Protein AF-A0A2H0KY76-F1 (afdb_monomer_lite)

Sequence (179 aa):
MEEQTQQPAPAAPAPAPAAPQETKPAASKASEQDTMMAAVSYIGPLFLLTMIARPKNKFCIFHARQSMVLFGISFAVMMVLAIIPLIGSMLTLALFALYVLAIFRAFNGESWKIPVVADFAEKIDVQKIFGAAKTSMQGIQGMKEAASGQMEKAISPEEPEEEESVAPPEPPAAPEEKK

pLDDT: mean 78.88, std 17.05, range [39.47, 97.81]

Foldseek 3Di:
DDDDDDDDDDDDDDDDDDDDDDDDDDPDQQPQVQLVLLLLLLPQNSLVVLCVVPVPDPLSLLSSLLSVLLNVVLVVLVVCCVVPVPVSVVVNVVSVVVSVVSSVCSSVSHSDQDPPSSVNSVPDDSVVVVVVVVVVVVVVVVVVVVVVVVVVVVPPDPDPDPPPPPDDPDDDDDDDDDD

Secondary structure (DSSP, 8-state):
------PPPPPPPPPPP--------S-PPPPHHHHHHHHHTTSGGGHHHHHHHSTT-HHHHHHHHHHHHHHHHHHHHHHHHTT-HHHHHHHHHHHHHHHHHHHHHHHTT-----TTHHHHHTT--HHHHHHHHHHHHHHHHHHHHHHHHHHHHHHS----------PPPPPPPPPP---

Structure (mmCIF, N/CA/C/O backbone):
data_AF-A0A2H0KY76-F1
#
_entry.id   AF-A0A2H0KY76-F1
#
loop_
_atom_site.group_PDB
_atom_site.id
_atom_site.type_symbol
_atom_site.label_atom_id
_atom_site.label_alt_id
_atom_site.label_comp_id
_atom_site.label_asym_id
_atom_site.label_entity_id
_atom_site.label_seq_id
_atom_site.pdbx_PDB_ins_code
_atom_site.Cartn_x
_atom_site.Cartn_y
_atom_site.Cartn_z
_atom_site.occupancy
_atom_site.B_iso_or_equiv
_atom_site.auth_seq_id
_atom_site.auth_comp_id
_atom_site.auth_asym_id
_atom_site.auth_atom_id
_atom_site.pdbx_PDB_model_num
ATOM 1 N N . MET A 1 1 ? -73.809 51.255 3.259 1.00 50.00 1 MET A N 1
ATOM 2 C CA . MET A 1 1 ? -72.335 51.282 3.198 1.00 50.00 1 MET A CA 1
ATOM 3 C C . MET A 1 1 ? -71.881 50.316 4.268 1.00 50.00 1 MET A C 1
ATOM 5 O O . MET A 1 1 ? -71.829 50.690 5.429 1.00 50.00 1 MET A O 1
ATOM 9 N N . GLU A 1 2 ? -71.780 49.044 3.901 1.00 49.56 2 GLU A N 1
ATOM 10 C CA . GLU A 1 2 ? -71.519 47.955 4.841 1.00 49.56 2 GLU A CA 1
ATOM 11 C C . GLU A 1 2 ? -70.008 47.756 4.951 1.00 49.56 2 GLU A C 1
ATOM 13 O O . GLU A 1 2 ? -69.310 47.542 3.962 1.00 49.56 2 GLU A O 1
ATOM 18 N N . GLU A 1 3 ? -69.527 47.920 6.175 1.00 50.28 3 GLU A N 1
ATOM 19 C CA . GLU A 1 3 ? -68.147 47.792 6.610 1.00 50.28 3 GLU A CA 1
ATOM 20 C C . GLU A 1 3 ? -67.797 46.300 6.698 1.00 50.28 3 GLU A C 1
ATOM 22 O O . GLU A 1 3 ? -68.211 45.604 7.623 1.00 50.28 3 GLU A O 1
ATOM 27 N N . GLN A 1 4 ? -67.079 45.779 5.698 1.00 48.53 4 GLN A N 1
ATOM 28 C CA . GLN A 1 4 ? -66.496 44.440 5.768 1.00 48.53 4 GLN A CA 1
ATOM 29 C C . GLN A 1 4 ? -65.153 44.503 6.494 1.00 48.53 4 GLN A C 1
ATOM 31 O O . GLN A 1 4 ? -64.144 44.989 5.983 1.00 48.53 4 GLN A O 1
ATOM 36 N N . THR A 1 5 ? -65.178 43.975 7.710 1.00 48.25 5 THR A N 1
ATOM 37 C CA . THR A 1 5 ? -64.044 43.651 8.564 1.00 48.25 5 THR A CA 1
ATOM 38 C C . THR A 1 5 ? -63.135 42.619 7.896 1.00 48.25 5 THR A C 1
ATOM 40 O O . THR A 1 5 ? -63.509 41.463 7.701 1.00 48.25 5 THR A O 1
ATOM 43 N N . GLN A 1 6 ? -61.903 43.017 7.571 1.00 50.94 6 GLN A N 1
ATOM 44 C CA . GLN A 1 6 ? -60.860 42.095 7.125 1.00 50.94 6 GLN A CA 1
ATOM 45 C C . GLN A 1 6 ? -59.936 41.769 8.302 1.00 50.94 6 GLN A C 1
ATOM 47 O O . GLN A 1 6 ? -59.103 42.569 8.724 1.00 50.94 6 GLN A O 1
ATOM 52 N N . GLN A 1 7 ? -60.143 40.582 8.867 1.00 53.12 7 GLN A N 1
ATOM 53 C CA . GLN A 1 7 ? -59.346 40.008 9.944 1.00 53.12 7 GLN A CA 1
ATOM 54 C C . GLN A 1 7 ? -57.954 39.601 9.414 1.00 53.12 7 GLN A C 1
ATOM 56 O O . GLN A 1 7 ? -57.877 38.932 8.379 1.00 53.12 7 GLN A O 1
ATOM 61 N N . PRO A 1 8 ? -56.848 39.979 10.083 1.00 57.19 8 PRO A N 1
ATOM 62 C CA . PRO A 1 8 ? -55.505 39.606 9.652 1.00 57.19 8 PRO A CA 1
ATOM 63 C C . PRO A 1 8 ? -55.264 38.105 9.868 1.00 57.19 8 PRO A C 1
ATOM 65 O O . PRO A 1 8 ? -55.628 37.541 10.902 1.00 57.19 8 PRO A O 1
ATOM 68 N N . ALA A 1 9 ? -54.660 37.458 8.868 1.00 61.41 9 ALA A N 1
ATOM 69 C CA . ALA A 1 9 ? -54.348 36.033 8.881 1.00 61.41 9 ALA A CA 1
ATOM 70 C C . ALA A 1 9 ? -53.402 35.657 10.050 1.00 61.41 9 ALA A C 1
ATOM 72 O O . ALA A 1 9 ? -52.496 36.433 10.367 1.00 61.41 9 ALA A O 1
ATOM 73 N N . PRO A 1 10 ? -53.562 34.475 10.679 1.00 60.12 10 PRO A N 1
ATOM 74 C CA . PRO A 1 10 ? -52.705 34.032 11.777 1.00 60.12 10 PRO A CA 1
ATOM 75 C C . PRO A 1 10 ? -51.264 33.798 11.309 1.00 60.12 10 PRO A C 1
ATOM 77 O O . PRO A 1 10 ? -51.027 33.115 10.312 1.00 60.12 10 PRO A O 1
ATOM 80 N N . ALA A 1 11 ? -50.303 34.341 12.056 1.00 57.00 11 ALA A N 1
ATOM 81 C CA . ALA A 1 11 ? -48.878 34.114 11.855 1.00 57.00 11 ALA A CA 1
ATOM 82 C C . ALA A 1 11 ? -48.545 32.612 11.927 1.00 57.00 11 ALA A C 1
ATOM 84 O O . ALA A 1 11 ? -48.855 31.942 12.913 1.00 57.00 11 ALA A O 1
ATOM 85 N N . ALA A 1 12 ? -47.903 32.086 10.882 1.00 61.09 12 ALA A N 1
ATOM 86 C CA . ALA A 1 12 ? -47.357 30.735 10.889 1.00 61.09 12 ALA A CA 1
ATOM 87 C C . ALA A 1 12 ? -46.271 30.607 11.980 1.00 61.09 12 ALA A C 1
ATOM 89 O O . ALA A 1 12 ? -45.455 31.522 12.133 1.00 61.09 12 ALA A O 1
ATOM 90 N N . PRO A 1 13 ? -46.227 29.498 12.739 1.00 57.38 13 PRO A N 1
ATOM 91 C CA . PRO A 1 13 ? -45.205 29.295 13.756 1.00 57.38 13 PRO A CA 1
ATOM 92 C C . PRO A 1 13 ? -43.840 29.064 13.092 1.00 57.38 13 PRO A C 1
ATOM 94 O O . PRO A 1 13 ? -43.715 28.280 12.150 1.00 57.38 13 PRO A O 1
ATOM 97 N N . ALA A 1 14 ? -42.816 29.759 13.588 1.00 59.34 14 ALA A N 1
ATOM 98 C CA . ALA A 1 14 ? -41.425 29.584 13.181 1.00 59.34 14 ALA A CA 1
ATOM 99 C C . ALA A 1 14 ? -40.970 28.113 13.330 1.00 59.34 14 ALA A C 1
ATOM 101 O O . ALA A 1 14 ? -41.407 27.435 14.266 1.00 59.34 14 ALA A O 1
ATOM 102 N N . PRO A 1 15 ? -40.085 27.600 12.453 1.00 59.09 15 PRO A N 1
ATOM 103 C CA . PRO A 1 15 ? -39.575 26.241 12.580 1.00 59.09 15 PRO A CA 1
ATOM 104 C C . PRO A 1 15 ? -38.704 26.121 13.839 1.00 59.09 15 PRO A C 1
ATOM 106 O O . PRO A 1 15 ? -37.773 26.898 14.051 1.00 59.09 15 PRO A O 1
ATOM 109 N N . ALA A 1 16 ? -39.036 25.144 14.683 1.00 58.94 16 ALA A N 1
ATOM 110 C CA . ALA A 1 16 ? -38.302 24.820 15.900 1.00 58.94 16 ALA A CA 1
ATOM 111 C C . ALA A 1 16 ? -36.853 24.351 15.602 1.00 58.94 16 ALA A C 1
ATOM 113 O O . ALA A 1 16 ? -36.587 23.843 14.509 1.00 58.94 16 ALA A O 1
ATOM 114 N N . PRO A 1 17 ? -35.910 24.493 16.556 1.00 58.84 17 PRO A N 1
ATOM 115 C CA . PRO A 1 17 ? -34.485 24.225 16.347 1.00 58.84 17 PRO A CA 1
ATOM 116 C C . PRO A 1 17 ? -34.210 22.742 16.069 1.00 58.84 17 PRO A C 1
ATOM 118 O O . PRO A 1 17 ? -34.682 21.867 16.795 1.00 58.84 17 PRO A O 1
ATOM 121 N N . ALA A 1 18 ? -33.413 22.460 15.037 1.00 57.25 18 ALA A N 1
ATOM 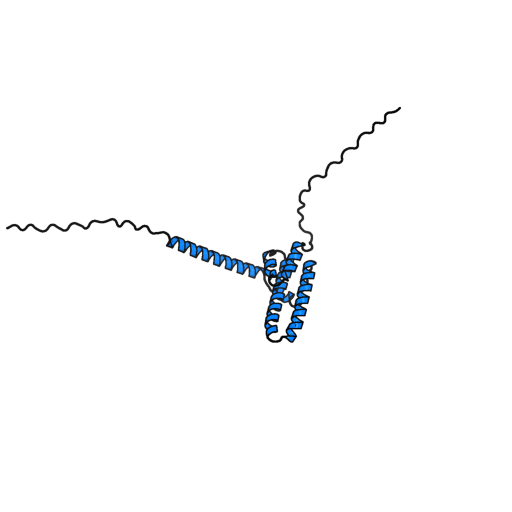122 C CA . ALA A 1 18 ? -32.981 21.113 14.684 1.00 57.25 18 ALA A CA 1
ATOM 123 C C . ALA A 1 18 ? -32.135 20.488 15.810 1.00 57.25 18 ALA A C 1
ATOM 125 O O . ALA A 1 18 ? -31.014 20.925 16.072 1.00 57.25 18 ALA A O 1
ATOM 126 N N . ALA A 1 19 ? -32.665 19.448 16.455 1.00 51.50 19 ALA A N 1
ATOM 127 C CA . ALA A 1 19 ? -31.883 18.563 17.311 1.00 51.50 19 ALA A CA 1
ATOM 128 C C . ALA A 1 19 ? -31.138 17.505 16.458 1.00 51.50 19 ALA A C 1
ATOM 130 O O . ALA A 1 19 ? -31.670 17.082 15.425 1.00 51.50 19 ALA A O 1
ATOM 131 N N . PRO A 1 20 ? -29.925 17.066 16.853 1.00 50.47 20 PRO A N 1
ATOM 132 C CA . PRO A 1 20 ? -29.072 16.192 16.044 1.00 50.47 20 PRO A CA 1
ATOM 133 C C . PRO A 1 20 ? -29.673 14.796 15.850 1.00 50.47 20 PRO A C 1
ATOM 135 O O . PRO A 1 20 ? -29.944 14.086 16.816 1.00 50.47 20 PRO A O 1
ATOM 138 N N . GLN A 1 21 ? -29.842 14.375 14.596 1.00 41.88 21 GLN A N 1
ATOM 139 C CA . GLN A 1 21 ? -30.210 12.998 14.281 1.00 41.88 21 GLN A CA 1
ATOM 140 C C . GLN A 1 21 ? -28.970 12.100 14.346 1.00 41.88 21 GLN A C 1
ATOM 142 O O . GLN A 1 21 ? -28.174 12.037 13.409 1.00 41.88 21 GLN A O 1
ATOM 147 N N . GLU A 1 22 ? -28.822 11.376 15.455 1.00 56.22 22 GLU A N 1
ATOM 148 C CA . GLU A 1 22 ? -28.029 10.150 15.496 1.00 56.22 22 GLU A CA 1
ATOM 149 C C . GLU A 1 22 ? -28.671 9.109 14.567 1.00 56.22 22 GLU A C 1
ATOM 151 O O . GLU A 1 22 ? -29.826 8.725 14.746 1.00 56.22 22 GLU A O 1
ATOM 156 N N . THR A 1 23 ? -27.927 8.627 13.571 1.00 39.47 23 THR A N 1
ATOM 157 C CA . THR A 1 23 ? -28.347 7.487 12.744 1.00 39.47 23 THR A CA 1
ATOM 158 C C . THR A 1 23 ? -27.224 6.455 12.636 1.00 39.47 23 THR A C 1
ATOM 160 O O . THR A 1 23 ? -26.067 6.768 12.364 1.00 39.47 23 THR A O 1
ATOM 163 N N . LYS A 1 24 ? -27.577 5.187 12.875 1.00 45.12 24 LYS A N 1
ATOM 164 C CA . LYS A 1 24 ? -26.731 3.984 12.785 1.00 45.12 24 LYS A CA 1
ATOM 165 C C . LYS A 1 24 ? -27.576 2.870 12.132 1.00 45.12 24 LYS A C 1
ATOM 167 O O . LYS A 1 24 ? -28.759 2.790 12.443 1.00 45.12 24 LYS A O 1
ATOM 172 N N . PRO A 1 25 ? -27.012 1.914 11.371 1.00 52.56 25 PRO A N 1
ATOM 173 C CA . PRO A 1 25 ? -26.343 2.078 10.087 1.00 52.56 25 PRO A CA 1
ATOM 174 C C . PRO A 1 25 ? -27.029 1.203 9.005 1.00 52.56 25 PRO A C 1
ATOM 176 O O . PRO A 1 25 ? -27.039 -0.025 9.097 1.00 52.56 25 PRO A O 1
ATOM 179 N N . ALA A 1 26 ? -27.549 1.807 7.936 1.00 42.22 26 ALA A N 1
ATOM 180 C CA . ALA A 1 26 ? -27.713 1.093 6.666 1.00 42.22 26 ALA A CA 1
ATOM 181 C C . ALA A 1 26 ? -26.323 0.947 6.027 1.00 42.22 26 ALA A C 1
ATOM 183 O O . ALA A 1 26 ? -25.469 1.792 6.281 1.00 42.22 26 ALA A O 1
ATOM 184 N N . ALA A 1 27 ? -26.071 -0.106 5.244 1.00 52.94 27 ALA A N 1
ATOM 185 C CA . ALA A 1 27 ? -24.797 -0.340 4.557 1.00 52.94 27 ALA A CA 1
ATOM 186 C C . ALA A 1 27 ? -24.387 0.896 3.729 1.00 52.94 27 ALA A C 1
ATOM 188 O O . ALA A 1 27 ? -24.818 1.071 2.591 1.00 52.94 27 ALA A O 1
ATOM 189 N N . SER A 1 28 ? -23.623 1.801 4.339 1.00 51.16 28 SER A N 1
ATOM 190 C CA . SER A 1 28 ? -23.349 3.110 3.771 1.00 51.16 28 SER A CA 1
ATOM 191 C C . SER A 1 28 ? -22.161 2.985 2.839 1.00 51.16 28 SER A C 1
ATOM 193 O O . SER A 1 28 ? -21.167 2.329 3.163 1.00 51.16 28 SER A O 1
ATOM 195 N N . LYS A 1 29 ? -22.230 3.662 1.692 1.00 67.88 29 LYS A N 1
ATOM 196 C CA . LYS A 1 29 ? -21.016 3.994 0.948 1.00 67.88 29 LYS A CA 1
ATOM 197 C C . LYS A 1 29 ? -19.982 4.590 1.915 1.00 67.88 29 LYS A C 1
ATOM 199 O O . LYS A 1 29 ? -20.356 5.209 2.917 1.00 67.88 29 LYS A O 1
ATOM 204 N N . ALA A 1 30 ? -18.700 4.347 1.646 1.00 81.62 30 ALA A N 1
ATOM 205 C CA . ALA A 1 30 ? -17.619 4.952 2.416 1.00 81.62 30 ALA A CA 1
ATOM 206 C C . ALA A 1 30 ? -17.853 6.471 2.503 1.00 81.62 30 ALA A C 1
ATOM 208 O O . ALA A 1 30 ? -18.245 7.087 1.510 1.00 81.62 30 ALA A O 1
ATOM 209 N N . SER A 1 31 ? -17.679 7.054 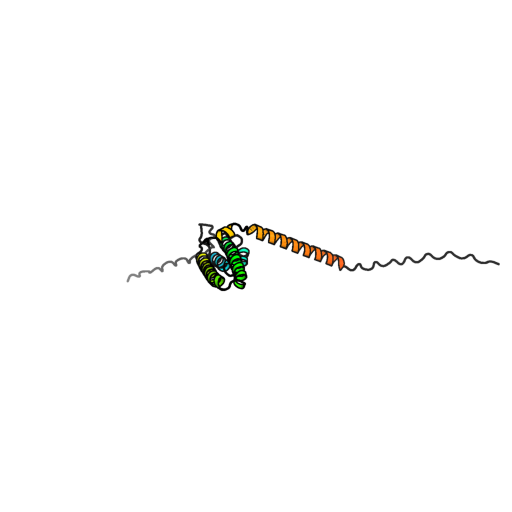3.693 1.00 93.19 31 SER A N 1
ATOM 210 C CA . SER A 1 31 ? -17.823 8.504 3.858 1.00 93.19 31 SER A CA 1
ATOM 211 C C . SER A 1 31 ? -16.797 9.237 2.991 1.00 93.19 31 SER A C 1
ATOM 213 O O . SER A 1 31 ? -15.748 8.675 2.686 1.00 93.19 31 SER A O 1
ATOM 215 N N . GLU A 1 32 ? -17.048 10.498 2.641 1.00 94.50 32 GLU A N 1
ATOM 216 C CA . GLU A 1 32 ? -16.084 11.315 1.885 1.00 94.50 32 GLU A CA 1
ATOM 217 C C . GLU A 1 32 ? -14.702 11.338 2.558 1.00 94.50 32 GLU A C 1
ATOM 219 O O . GLU A 1 32 ? -13.673 11.156 1.916 1.00 94.50 32 GLU A O 1
ATOM 224 N N . GLN A 1 33 ? -14.667 11.436 3.889 1.00 96.00 33 GLN A N 1
ATOM 225 C CA . GLN A 1 33 ? -13.413 11.357 4.635 1.00 96.00 33 GLN A CA 1
ATOM 226 C C . GLN A 1 33 ? -12.733 9.985 4.495 1.00 96.00 33 GLN A C 1
ATOM 228 O O . GLN A 1 33 ? -11.510 9.910 4.445 1.00 96.00 33 GLN A O 1
ATOM 233 N N . ASP A 1 34 ? -13.494 8.887 4.437 1.00 96.38 34 ASP A N 1
ATOM 234 C CA . ASP A 1 34 ? -12.931 7.549 4.230 1.00 96.38 34 ASP A CA 1
ATOM 235 C C . ASP A 1 34 ? -12.403 7.352 2.812 1.00 96.38 34 ASP A C 1
ATOM 237 O O . ASP A 1 34 ? -11.338 6.759 2.655 1.00 96.38 34 ASP A O 1
ATOM 241 N N . THR A 1 35 ? -13.107 7.850 1.792 1.00 96.75 35 THR A N 1
ATOM 242 C CA . THR A 1 35 ? -12.646 7.778 0.398 1.00 96.75 35 THR A CA 1
ATOM 243 C C . THR A 1 35 ? -11.394 8.616 0.189 1.00 96.75 35 THR A C 1
ATOM 245 O O . THR A 1 35 ? -10.431 8.127 -0.399 1.00 96.75 35 THR A O 1
ATOM 248 N N . MET A 1 36 ? -11.342 9.821 0.767 1.00 97.19 36 MET A N 1
ATOM 249 C CA . MET A 1 36 ? -10.141 10.657 0.771 1.00 97.19 36 MET A CA 1
ATOM 250 C C . MET A 1 36 ? -8.971 9.965 1.471 1.00 97.19 36 MET A C 1
ATOM 252 O O . MET A 1 36 ? -7.887 9.865 0.899 1.00 97.19 36 MET A O 1
ATOM 256 N N . MET A 1 37 ? -9.178 9.442 2.684 1.00 97.69 37 MET A N 1
ATOM 257 C CA . MET A 1 37 ? -8.117 8.750 3.421 1.00 97.69 37 MET A CA 1
ATOM 258 C C . MET A 1 37 ? -7.642 7.488 2.691 1.00 97.69 37 MET A C 1
ATOM 260 O O . MET A 1 37 ? -6.444 7.236 2.611 1.00 97.69 37 MET A O 1
ATOM 264 N N . ALA A 1 38 ? -8.553 6.712 2.106 1.00 97.75 38 ALA A N 1
ATOM 265 C CA . ALA A 1 38 ? -8.194 5.552 1.300 1.00 97.75 38 ALA A CA 1
ATOM 266 C C . ALA A 1 38 ? -7.383 5.932 0.054 1.00 97.75 38 ALA A C 1
ATOM 268 O O . ALA A 1 38 ? -6.391 5.270 -0.247 1.00 97.75 38 ALA A O 1
ATOM 269 N N . ALA A 1 39 ? -7.752 7.006 -0.645 1.00 97.75 39 ALA A N 1
ATOM 270 C CA . ALA A 1 39 ? -7.008 7.489 -1.802 1.00 97.75 39 ALA A CA 1
ATOM 271 C C . ALA A 1 39 ? -5.607 7.996 -1.419 1.00 97.75 39 ALA A C 1
ATOM 273 O O . ALA A 1 39 ? -4.624 7.628 -2.062 1.00 97.75 39 ALA A O 1
ATOM 274 N N . VAL A 1 40 ? -5.497 8.760 -0.324 1.00 97.75 40 VAL A N 1
ATOM 275 C CA . VAL A 1 40 ? -4.215 9.237 0.229 1.00 97.75 40 VAL A CA 1
ATOM 276 C C . VAL A 1 40 ? -3.271 8.079 0.538 1.00 97.75 40 VAL A C 1
ATOM 278 O O . VAL A 1 40 ? -2.060 8.220 0.369 1.00 97.75 40 VAL A O 1
ATOM 281 N N . SER A 1 41 ? -3.799 6.915 0.929 1.00 97.81 41 SER A N 1
ATOM 282 C CA . SER A 1 41 ? -2.973 5.744 1.226 1.00 97.81 41 SER A CA 1
ATOM 283 C C . SER A 1 41 ? -2.061 5.336 0.064 1.00 97.81 41 SER A C 1
ATOM 285 O O . SER A 1 41 ? -0.970 4.839 0.322 1.00 97.81 41 SER A O 1
ATOM 287 N N . TYR A 1 42 ? -2.447 5.594 -1.190 1.00 97.62 42 TYR A N 1
ATOM 288 C CA . TYR A 1 42 ? -1.678 5.271 -2.398 1.00 97.62 42 TYR A CA 1
ATOM 289 C C . TYR A 1 42 ? -0.577 6.282 -2.740 1.00 97.62 42 TYR A C 1
ATOM 291 O O . TYR A 1 42 ? 0.144 6.099 -3.716 1.00 97.62 42 TYR A O 1
ATOM 299 N N . ILE A 1 43 ? -0.406 7.346 -1.960 1.00 96.50 43 ILE A N 1
ATOM 300 C CA . ILE A 1 43 ? 0.626 8.348 -2.224 1.00 96.50 43 ILE A CA 1
ATOM 301 C C . ILE A 1 43 ? 1.890 7.976 -1.435 1.00 96.50 43 ILE A C 1
ATOM 303 O O . ILE A 1 43 ? 2.041 8.299 -0.259 1.00 96.50 43 ILE A O 1
ATOM 307 N N . GLY A 1 44 ? 2.820 7.269 -2.080 1.00 92.88 44 GLY A N 1
ATOM 308 C CA . GLY A 1 44 ? 4.094 6.882 -1.463 1.00 92.88 44 GLY A CA 1
ATOM 309 C C . GLY A 1 44 ? 3.900 6.119 -0.136 1.00 92.88 44 GLY A C 1
ATOM 310 O O . GLY A 1 44 ? 3.121 5.166 -0.099 1.00 92.88 44 GLY A O 1
ATOM 311 N N . PRO A 1 45 ? 4.568 6.515 0.967 1.00 95.56 45 PRO A N 1
ATOM 312 C CA . PRO A 1 45 ? 4.439 5.844 2.263 1.00 95.56 45 PRO A CA 1
ATOM 313 C C . PRO A 1 45 ? 3.202 6.270 3.088 1.00 95.56 45 PRO A C 1
ATOM 315 O O . PRO A 1 45 ? 3.062 5.859 4.243 1.00 95.56 45 PRO A O 1
ATOM 318 N N . LEU A 1 46 ? 2.283 7.079 2.539 1.00 97.38 46 LEU A N 1
ATOM 319 C CA . LEU A 1 46 ? 1.110 7.607 3.262 1.00 97.38 46 LEU A CA 1
ATOM 320 C C . LEU A 1 46 ? 0.056 6.542 3.620 1.00 97.38 46 LEU A C 1
ATOM 322 O O . LEU A 1 46 ? -0.891 6.822 4.364 1.00 97.38 46 LEU A O 1
ATOM 326 N N . PHE A 1 47 ? 0.230 5.288 3.194 1.00 96.38 47 PHE A N 1
ATOM 327 C CA . PHE A 1 47 ? -0.553 4.173 3.729 1.00 96.38 47 PHE A CA 1
ATOM 328 C C . PHE A 1 47 ? -0.426 4.063 5.256 1.00 96.38 47 PHE A C 1
ATOM 330 O O . PHE A 1 47 ? -1.413 3.750 5.920 1.00 96.38 47 PHE A O 1
ATOM 337 N N . LEU A 1 48 ? 0.733 4.411 5.832 1.00 96.25 48 LEU A N 1
ATOM 338 C CA . LEU A 1 48 ? 0.940 4.452 7.284 1.00 96.25 48 LEU A CA 1
ATOM 339 C C . LEU A 1 48 ? 0.012 5.467 7.956 1.00 96.25 48 LEU A C 1
ATOM 341 O O . LEU A 1 48 ? -0.646 5.142 8.944 1.00 96.25 48 LEU A O 1
ATOM 345 N N . LEU A 1 49 ? -0.090 6.671 7.381 1.00 96.56 49 LEU A N 1
ATOM 346 C CA . LEU A 1 49 ? -0.993 7.717 7.865 1.00 96.56 49 LEU A CA 1
ATOM 347 C C . LEU A 1 49 ? -2.437 7.210 7.880 1.00 96.56 49 LEU A C 1
ATOM 349 O O . LEU A 1 49 ? -3.144 7.370 8.871 1.00 96.56 49 LEU A O 1
ATOM 353 N N . THR A 1 50 ? -2.857 6.538 6.810 1.00 95.94 50 THR A N 1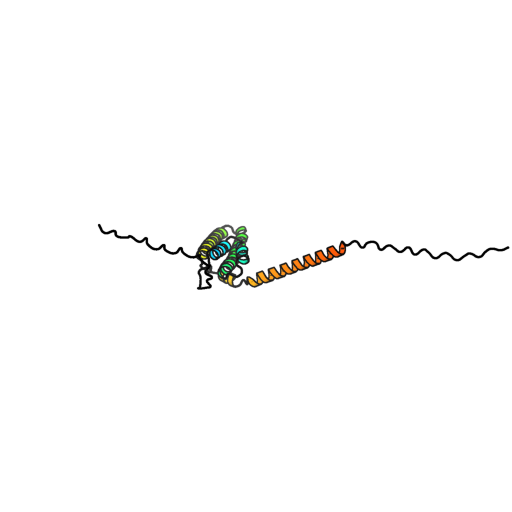
ATOM 354 C CA . THR A 1 50 ? -4.211 5.979 6.700 1.00 95.94 50 THR A CA 1
ATOM 355 C C . THR A 1 50 ? -4.465 4.888 7.736 1.00 95.94 50 THR A C 1
ATOM 357 O O . THR A 1 50 ? -5.520 4.875 8.370 1.00 95.94 50 THR A O 1
ATOM 360 N N . MET A 1 51 ? -3.493 4.001 7.960 1.00 94.94 51 MET A N 1
ATOM 361 C CA . MET A 1 51 ? -3.595 2.941 8.964 1.00 94.94 51 MET A CA 1
ATOM 362 C C . MET A 1 51 ? -3.685 3.497 10.389 1.00 94.94 51 MET A C 1
ATOM 364 O O . MET A 1 51 ? -4.443 2.961 11.192 1.00 94.94 51 MET A O 1
ATOM 368 N N . ILE A 1 52 ? -2.948 4.569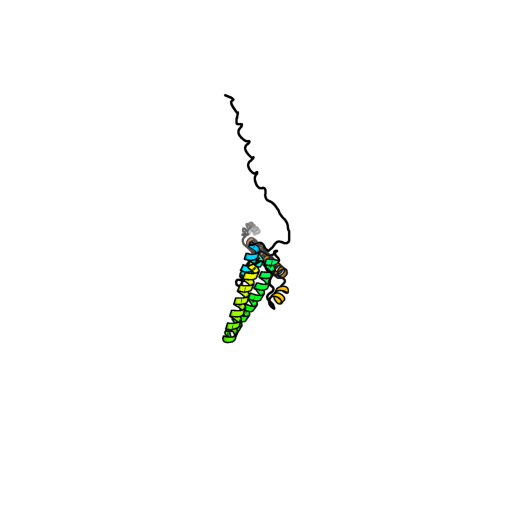 10.699 1.00 94.44 52 ILE A N 1
ATOM 369 C CA . ILE A 1 52 ? -2.948 5.208 12.024 1.00 94.44 52 ILE A CA 1
ATOM 370 C C . ILE A 1 52 ? -4.218 6.038 12.242 1.00 94.44 52 ILE A C 1
ATOM 372 O O . ILE A 1 52 ? -4.803 5.992 13.322 1.00 94.44 52 ILE A O 1
ATOM 376 N N . ALA A 1 53 ? -4.662 6.784 11.229 1.00 94.81 53 ALA A N 1
ATOM 377 C CA . ALA A 1 53 ? -5.818 7.672 11.333 1.00 94.81 53 ALA A CA 1
ATOM 378 C C . ALA A 1 53 ? -7.160 6.926 11.240 1.00 94.81 53 ALA A C 1
ATOM 380 O O . ALA A 1 53 ? -8.149 7.340 11.847 1.00 94.81 53 ALA A O 1
ATOM 381 N N . ARG A 1 54 ? -7.223 5.817 10.487 1.00 95.50 54 ARG A N 1
ATOM 382 C CA . ARG A 1 54 ? -8.446 5.019 10.277 1.00 95.50 54 ARG A CA 1
ATOM 383 C C . ARG A 1 54 ? -8.255 3.522 10.610 1.00 95.50 54 ARG A C 1
ATOM 385 O O . ARG A 1 54 ? -8.669 2.671 9.822 1.00 95.50 54 ARG A O 1
ATOM 392 N N . PRO A 1 55 ? -7.731 3.154 11.800 1.00 92.50 55 PRO A N 1
ATOM 393 C CA . PRO A 1 55 ? -7.319 1.782 12.135 1.00 92.50 55 PRO A CA 1
ATOM 394 C C . PRO A 1 55 ? -8.477 0.778 12.219 1.00 92.50 55 PRO A C 1
ATOM 396 O O . PRO A 1 55 ? -8.274 -0.428 12.097 1.00 92.50 55 PRO A O 1
ATOM 399 N N . LYS A 1 56 ? -9.701 1.270 12.453 1.00 91.94 56 LYS A N 1
ATOM 400 C CA . LYS A 1 56 ? -10.921 0.457 12.585 1.00 91.94 56 LYS A CA 1
ATOM 401 C C . LYS A 1 56 ? -11.773 0.438 11.312 1.00 91.94 56 LYS A C 1
ATOM 403 O O . LYS A 1 56 ? -12.728 -0.334 11.237 1.00 91.94 56 LYS A O 1
ATOM 408 N N . ASN A 1 57 ? -11.460 1.277 10.322 1.00 94.75 57 ASN A N 1
ATOM 409 C CA . ASN A 1 57 ? -12.238 1.344 9.092 1.00 94.75 57 ASN A CA 1
ATOM 410 C C . ASN A 1 57 ? -11.745 0.272 8.108 1.00 94.75 57 ASN A C 1
ATOM 412 O O . ASN A 1 57 ? -10.636 0.356 7.586 1.00 94.75 57 ASN A O 1
ATOM 416 N N . LYS A 1 58 ? -12.588 -0.729 7.828 1.00 95.06 58 LYS A N 1
ATOM 417 C CA . LYS A 1 58 ? -12.242 -1.851 6.941 1.00 95.06 58 LYS A CA 1
ATOM 418 C C . LYS A 1 58 ? -11.887 -1.404 5.518 1.00 95.06 58 LYS A C 1
ATOM 420 O O . LYS A 1 58 ? -10.974 -1.976 4.933 1.00 95.06 58 LYS A O 1
ATOM 425 N N . PHE A 1 59 ? -12.570 -0.390 4.987 1.00 96.19 59 PHE A N 1
ATOM 426 C CA . PHE A 1 59 ? -12.319 0.163 3.655 1.00 96.19 59 PHE A CA 1
ATOM 427 C C . PHE A 1 59 ? -10.957 0.870 3.594 1.00 96.19 59 PHE A C 1
ATOM 429 O O . PHE A 1 59 ? -10.132 0.555 2.738 1.00 96.19 59 PHE A O 1
ATOM 436 N N . CYS A 1 60 ? -10.660 1.738 4.565 1.00 96.56 60 CYS A N 1
ATOM 437 C CA . CYS A 1 60 ? -9.358 2.408 4.643 1.00 96.56 60 CYS A CA 1
ATOM 438 C C . CYS A 1 60 ? -8.211 1.408 4.851 1.00 96.56 60 CYS A C 1
ATOM 440 O O . CYS A 1 60 ? -7.169 1.522 4.211 1.00 96.56 60 CYS A O 1
ATOM 442 N N . ILE A 1 61 ? -8.406 0.398 5.707 1.00 96.12 61 ILE A N 1
ATOM 443 C CA . ILE A 1 61 ? -7.412 -0.659 5.941 1.00 96.12 61 ILE A CA 1
ATOM 444 C C . ILE A 1 61 ? -7.196 -1.525 4.697 1.00 96.12 61 ILE A C 1
ATOM 446 O O . ILE A 1 61 ? -6.061 -1.917 4.432 1.00 96.12 61 ILE A O 1
ATOM 450 N N . PHE A 1 62 ? -8.242 -1.809 3.919 1.00 96.06 62 PHE A N 1
ATOM 451 C CA . PHE A 1 62 ? -8.114 -2.520 2.647 1.00 96.06 62 PHE A CA 1
ATOM 452 C C . PHE A 1 62 ? -7.179 -1.773 1.684 1.00 96.06 62 PHE A C 1
ATOM 454 O O . PHE A 1 62 ? -6.183 -2.345 1.234 1.00 96.06 62 PHE A O 1
ATOM 461 N N . HIS A 1 63 ? -7.445 -0.486 1.438 1.00 96.56 63 HIS A N 1
ATOM 462 C CA . HIS A 1 63 ? -6.626 0.330 0.540 1.00 96.56 63 HIS A CA 1
ATOM 463 C C . HIS A 1 63 ? -5.209 0.543 1.079 1.00 96.56 63 HIS A C 1
ATOM 465 O O . HIS A 1 63 ? -4.245 0.403 0.331 1.00 96.56 63 HIS A O 1
ATOM 471 N N . ALA A 1 64 ? -5.049 0.749 2.389 1.00 96.94 64 ALA A N 1
ATOM 472 C CA . ALA A 1 64 ? -3.728 0.924 2.977 1.00 96.94 64 ALA A CA 1
ATOM 473 C C . ALA A 1 64 ? -2.857 -0.344 2.906 1.00 96.94 64 ALA A C 1
ATOM 475 O O . ALA A 1 64 ? -1.668 -0.253 2.612 1.00 96.94 64 ALA A O 1
ATOM 476 N N . ARG A 1 65 ? -3.430 -1.541 3.106 1.00 95.50 65 ARG A N 1
ATOM 477 C CA . ARG A 1 65 ? -2.704 -2.814 2.925 1.00 95.50 65 ARG A CA 1
ATOM 478 C C . ARG A 1 65 ? -2.283 -3.019 1.477 1.00 95.50 65 ARG A C 1
ATOM 480 O O . ARG A 1 65 ? -1.158 -3.434 1.218 1.00 95.50 65 ARG A O 1
ATOM 487 N N . GLN A 1 66 ? -3.182 -2.729 0.538 1.00 96.31 66 GLN A N 1
ATOM 488 C CA . GLN A 1 66 ? -2.885 -2.858 -0.884 1.00 96.31 66 GLN A CA 1
ATOM 489 C C . GLN A 1 66 ? -1.820 -1.847 -1.327 1.00 96.31 66 GLN A C 1
ATOM 491 O O . GLN A 1 66 ? -0.900 -2.215 -2.053 1.00 96.31 66 GLN A O 1
ATOM 496 N N . SER A 1 67 ? -1.892 -0.609 -0.831 1.00 96.69 67 SER A N 1
ATOM 497 C CA . SER A 1 67 ? -0.872 0.410 -1.068 1.00 96.69 67 SER A CA 1
ATOM 498 C C . SER A 1 67 ? 0.484 0.031 -0.467 1.00 96.69 67 SER A C 1
ATOM 500 O O . SER A 1 67 ? 1.495 0.172 -1.146 1.00 96.69 67 SER A O 1
ATOM 502 N N . MET A 1 68 ? 0.530 -0.537 0.746 1.00 96.06 68 MET A N 1
ATOM 503 C CA . MET A 1 68 ? 1.775 -1.031 1.352 1.00 96.06 68 MET A CA 1
ATOM 504 C C . MET A 1 68 ? 2.490 -2.035 0.433 1.00 96.06 68 MET A C 1
ATOM 506 O O . MET A 1 68 ? 3.697 -1.927 0.215 1.00 96.06 68 MET A O 1
ATOM 510 N N . VAL A 1 69 ? 1.750 -2.989 -0.142 1.00 95.44 69 VAL A N 1
ATOM 511 C CA . VAL A 1 69 ? 2.311 -3.964 -1.091 1.00 95.44 69 VAL A CA 1
ATOM 512 C C . VAL A 1 69 ? 2.739 -3.287 -2.390 1.00 95.44 69 VAL A C 1
ATOM 514 O O . VAL A 1 69 ? 3.852 -3.523 -2.856 1.00 95.44 69 VAL A O 1
ATOM 517 N N . LEU A 1 70 ? 1.891 -2.429 -2.966 1.00 95.38 70 LEU A N 1
ATOM 518 C CA . LEU A 1 70 ? 2.198 -1.724 -4.213 1.00 95.38 70 LEU A CA 1
ATOM 519 C C . LEU A 1 70 ? 3.436 -0.823 -4.070 1.00 95.38 70 LEU A C 1
ATOM 521 O O . LEU A 1 70 ? 4.272 -0.776 -4.972 1.00 95.38 70 LEU A O 1
ATOM 525 N N . PHE A 1 71 ? 3.597 -0.175 -2.915 1.00 95.75 71 PHE A N 1
ATOM 526 C CA . PHE A 1 71 ? 4.771 0.618 -2.564 1.00 95.75 71 PHE A CA 1
ATOM 527 C C . PHE A 1 71 ? 6.022 -0.254 -2.437 1.00 95.75 71 PHE A C 1
ATOM 529 O O . PHE A 1 71 ? 7.050 0.083 -3.016 1.00 95.75 71 PHE A O 1
ATOM 536 N N . GLY A 1 72 ? 5.934 -1.406 -1.763 1.00 93.88 72 GLY A N 1
ATOM 537 C CA . GLY A 1 72 ? 7.041 -2.364 -1.676 1.00 93.88 72 GLY A CA 1
ATOM 538 C C . GLY A 1 72 ? 7.486 -2.895 -3.044 1.00 93.88 72 GLY A C 1
ATOM 539 O O . GLY A 1 72 ? 8.683 -2.945 -3.325 1.00 93.88 72 GLY A O 1
ATOM 540 N N . ILE A 1 73 ? 6.534 -3.221 -3.926 1.00 92.88 73 ILE A N 1
ATOM 541 C CA . ILE A 1 73 ? 6.815 -3.621 -5.316 1.00 92.88 73 ILE A CA 1
ATOM 542 C C . ILE A 1 73 ? 7.496 -2.477 -6.068 1.00 92.88 73 ILE A C 1
ATOM 544 O O . ILE A 1 73 ? 8.528 -2.688 -6.700 1.00 92.88 73 ILE A O 1
ATOM 548 N N . SER A 1 74 ? 6.953 -1.262 -5.975 1.00 92.81 74 SER A N 1
ATOM 549 C CA . SER A 1 74 ? 7.507 -0.088 -6.656 1.00 92.81 74 SER A CA 1
ATOM 550 C C . SER A 1 74 ? 8.930 0.215 -6.189 1.00 92.81 74 SER A C 1
ATOM 552 O O . SER A 1 74 ? 9.804 0.484 -7.009 1.00 92.81 74 SER A O 1
ATOM 554 N N . PHE A 1 75 ? 9.190 0.087 -4.886 1.00 92.25 75 PHE A N 1
ATOM 555 C CA . PHE A 1 75 ? 10.520 0.238 -4.308 1.00 92.25 75 PHE A CA 1
ATOM 556 C C . PHE A 1 75 ? 11.499 -0.821 -4.836 1.00 92.25 75 PHE A C 1
ATOM 558 O O . PHE A 1 75 ? 12.594 -0.476 -5.275 1.00 92.25 75 PHE A O 1
ATOM 565 N N . ALA A 1 76 ? 11.097 -2.097 -4.879 1.00 89.69 76 ALA A N 1
ATOM 566 C CA . ALA A 1 76 ? 11.920 -3.167 -5.447 1.00 89.69 76 ALA A CA 1
ATOM 567 C C . ALA A 1 76 ? 12.226 -2.934 -6.938 1.00 89.69 76 ALA A C 1
ATOM 569 O O . ALA A 1 76 ? 13.367 -3.095 -7.370 1.00 89.69 76 ALA A O 1
ATOM 570 N N . VAL A 1 77 ? 11.233 -2.490 -7.715 1.00 89.31 77 VAL A N 1
ATOM 571 C CA . VAL A 1 77 ? 11.409 -2.135 -9.131 1.00 89.31 77 VAL A CA 1
ATOM 572 C C . VAL A 1 77 ? 12.418 -0.999 -9.293 1.00 89.31 77 VAL A C 1
ATOM 574 O O . VAL A 1 77 ? 13.304 -1.111 -10.140 1.00 89.31 77 VAL A O 1
ATOM 577 N N . MET A 1 78 ? 12.356 0.045 -8.456 1.00 87.94 78 MET A N 1
ATOM 578 C CA . MET A 1 78 ? 13.345 1.133 -8.469 1.00 87.94 78 MET A CA 1
ATOM 579 C C . MET A 1 78 ? 14.773 0.647 -8.191 1.00 87.94 78 MET A C 1
ATOM 581 O O . MET A 1 78 ? 15.711 1.161 -8.795 1.00 87.94 78 MET A O 1
ATOM 585 N N . MET A 1 79 ? 14.957 -0.362 -7.333 1.00 86.56 79 MET A N 1
ATOM 586 C CA . MET A 1 79 ? 16.284 -0.945 -7.084 1.00 86.56 79 MET A CA 1
ATOM 587 C C . MET A 1 79 ? 16.806 -1.744 -8.290 1.00 86.56 79 MET A C 1
ATOM 589 O O . MET A 1 79 ? 17.989 -1.674 -8.610 1.00 86.56 79 MET A O 1
ATOM 593 N N . VAL A 1 80 ? 15.934 -2.470 -9.001 1.00 81.06 80 VAL A N 1
ATOM 594 C CA . VAL A 1 80 ? 16.305 -3.258 -10.197 1.00 81.06 80 VAL A CA 1
ATOM 595 C C . VAL A 1 80 ? 16.565 -2.370 -11.421 1.00 81.06 80 VAL A C 1
ATOM 597 O O . VAL A 1 80 ? 17.426 -2.679 -12.244 1.00 81.06 80 VAL A O 1
ATOM 600 N N . LEU A 1 81 ? 15.861 -1.241 -11.529 1.00 81.88 81 LEU A N 1
ATOM 601 C CA . LEU A 1 81 ? 16.049 -0.212 -12.561 1.00 81.88 81 LEU A CA 1
ATOM 602 C C . LEU A 1 81 ? 17.495 0.291 -12.663 1.00 81.88 81 LEU A C 1
ATOM 604 O O . LEU A 1 81 ? 17.945 0.610 -13.761 1.00 81.88 81 LEU A O 1
ATOM 608 N N . ALA A 1 82 ? 18.228 0.314 -11.546 1.00 74.81 82 ALA A N 1
ATOM 609 C CA . ALA A 1 82 ? 19.645 0.672 -11.523 1.00 74.81 82 ALA A CA 1
ATOM 610 C C . ALA A 1 82 ? 20.534 -0.327 -12.295 1.00 74.81 82 ALA A C 1
ATOM 612 O O . ALA A 1 82 ? 21.642 0.022 -12.691 1.00 74.81 82 ALA A O 1
ATOM 613 N N . ILE A 1 83 ? 20.050 -1.554 -12.519 1.00 78.75 83 ILE A N 1
ATOM 614 C CA . ILE A 1 83 ? 20.781 -2.647 -13.174 1.00 78.75 83 ILE A CA 1
ATOM 615 C C . ILE A 1 83 ? 20.358 -2.792 -14.647 1.00 78.75 83 ILE A C 1
ATOM 617 O O . ILE A 1 83 ? 21.210 -3.021 -15.503 1.00 78.75 83 ILE A O 1
ATOM 621 N N . ILE A 1 84 ? 19.061 -2.651 -14.968 1.00 83.25 84 ILE A N 1
ATOM 622 C CA . ILE A 1 84 ? 18.524 -2.818 -16.337 1.00 83.25 84 ILE A CA 1
ATOM 623 C C . ILE A 1 84 ? 17.564 -1.658 -16.696 1.00 83.25 84 ILE A C 1
ATOM 625 O O . ILE A 1 84 ? 16.350 -1.768 -16.486 1.00 83.25 84 ILE A O 1
ATOM 629 N N . PRO A 1 85 ? 18.063 -0.555 -17.290 1.00 75.56 85 PRO A N 1
ATOM 630 C CA . PRO A 1 85 ? 17.286 0.679 -17.466 1.00 75.56 85 PRO A CA 1
ATOM 631 C C . PRO A 1 85 ? 16.064 0.552 -18.392 1.00 75.56 85 PRO A C 1
ATOM 633 O O . PRO A 1 85 ? 15.014 1.140 -18.132 1.00 75.56 85 PRO A O 1
ATOM 636 N N . LEU A 1 86 ? 16.174 -0.224 -19.478 1.00 77.00 86 LEU A N 1
ATOM 637 C CA . LEU A 1 86 ? 15.149 -0.253 -20.529 1.00 77.00 86 LEU A CA 1
ATOM 638 C C . LEU A 1 86 ? 13.854 -0.944 -20.069 1.00 77.00 86 LEU A C 1
ATOM 640 O O . LEU A 1 86 ? 12.769 -0.396 -20.253 1.00 77.00 86 LEU A O 1
ATOM 644 N N . ILE A 1 87 ? 13.961 -2.103 -19.407 1.00 77.62 87 ILE A N 1
ATOM 645 C CA . ILE A 1 87 ? 12.807 -2.859 -18.877 1.00 77.62 87 ILE A CA 1
ATOM 646 C C . ILE A 1 87 ? 12.103 -2.063 -17.775 1.00 77.62 87 ILE A C 1
ATOM 648 O O . ILE A 1 87 ? 10.873 -2.033 -17.687 1.00 77.62 87 ILE A O 1
ATOM 652 N N . GLY A 1 88 ? 12.886 -1.371 -16.954 1.00 77.19 88 GLY A N 1
ATOM 653 C CA . GLY A 1 88 ? 12.363 -0.602 -15.844 1.00 77.19 88 GLY A CA 1
ATOM 654 C C . GLY A 1 88 ? 11.475 0.578 -16.253 1.00 77.19 88 GLY A C 1
ATOM 655 O O . GLY A 1 88 ? 10.532 0.904 -15.532 1.00 77.19 88 GLY A O 1
ATOM 656 N N . SER A 1 89 ? 11.716 1.190 -17.416 1.00 81.12 89 SER A N 1
ATOM 657 C CA . SER A 1 89 ? 10.921 2.328 -17.905 1.00 81.12 89 SER A CA 1
ATOM 658 C C . SER A 1 89 ? 9.452 1.956 -18.162 1.00 81.12 89 SER A C 1
ATOM 660 O O . SER A 1 89 ? 8.541 2.641 -17.693 1.00 81.12 89 SER A O 1
ATOM 662 N N . MET A 1 90 ? 9.210 0.816 -18.818 1.00 85.25 90 MET A N 1
ATOM 663 C CA . MET A 1 90 ? 7.861 0.307 -19.096 1.00 85.25 90 MET A CA 1
ATOM 664 C C . MET A 1 90 ? 7.146 -0.129 -17.818 1.00 85.25 90 MET A C 1
ATOM 666 O O . MET A 1 90 ? 5.961 0.154 -17.636 1.00 85.25 90 MET A O 1
ATOM 670 N N . LEU A 1 91 ? 7.871 -0.775 -16.902 1.00 87.44 91 LEU A N 1
ATOM 671 C CA . LEU A 1 91 ? 7.305 -1.224 -15.633 1.00 87.44 91 LEU A CA 1
ATOM 672 C C . LEU A 1 91 ? 6.922 -0.045 -14.727 1.00 87.44 91 LEU A C 1
ATOM 674 O O . LEU A 1 91 ? 5.874 -0.078 -14.085 1.00 87.44 91 LEU A O 1
ATOM 678 N N . THR A 1 92 ? 7.723 1.023 -14.730 1.00 88.50 92 THR A N 1
ATOM 679 C CA . THR A 1 92 ? 7.418 2.264 -13.999 1.00 88.50 92 THR A CA 1
ATOM 680 C C . THR A 1 92 ? 6.125 2.894 -14.504 1.00 88.50 92 THR A C 1
ATOM 682 O O . THR A 1 92 ? 5.277 3.280 -13.703 1.00 88.50 92 THR A O 1
ATOM 685 N N . LEU A 1 93 ? 5.935 2.948 -15.826 1.00 90.62 93 LEU A N 1
ATOM 686 C CA . LEU A 1 93 ? 4.715 3.490 -16.420 1.00 90.62 93 LEU A CA 1
ATOM 687 C C . LEU A 1 93 ? 3.479 2.649 -16.062 1.00 90.62 93 LEU A C 1
ATOM 689 O O . LEU A 1 93 ? 2.438 3.203 -15.710 1.00 90.62 93 LEU A O 1
ATOM 693 N N . ALA A 1 94 ? 3.601 1.319 -16.092 1.00 91.75 94 ALA A N 1
ATOM 694 C CA . ALA A 1 94 ? 2.528 0.414 -15.684 1.00 91.75 94 ALA A CA 1
ATOM 695 C C . ALA A 1 94 ? 2.163 0.578 -14.196 1.00 91.75 94 ALA A C 1
ATOM 697 O O . ALA A 1 94 ? 0.982 0.656 -13.854 1.00 91.75 94 ALA A O 1
ATOM 698 N N . LEU A 1 95 ? 3.160 0.688 -13.312 1.00 93.31 95 LEU A N 1
ATOM 699 C CA . LEU A 1 95 ? 2.943 0.947 -11.885 1.00 93.31 95 LEU A CA 1
ATOM 700 C C . LEU A 1 95 ? 2.279 2.304 -11.648 1.00 93.31 95 LEU A C 1
ATOM 702 O O . LEU A 1 95 ? 1.338 2.396 -10.863 1.00 93.31 95 LEU A O 1
ATOM 706 N N . PHE A 1 96 ? 2.717 3.346 -12.354 1.00 94.50 96 PHE A N 1
ATOM 707 C CA . PHE A 1 96 ? 2.101 4.667 -12.274 1.00 94.50 96 PHE A CA 1
ATOM 708 C C . PHE A 1 96 ? 0.620 4.627 -12.680 1.00 94.50 96 PHE A C 1
ATOM 710 O O . PHE A 1 96 ? -0.232 5.151 -11.963 1.00 94.50 96 PHE A O 1
ATOM 717 N N . ALA A 1 97 ? 0.287 3.932 -13.772 1.00 95.44 97 ALA A N 1
ATOM 718 C CA . ALA A 1 97 ? -1.100 3.739 -14.188 1.00 95.44 97 ALA A CA 1
ATOM 719 C C . ALA A 1 97 ? -1.930 2.985 -13.129 1.00 95.44 97 ALA A C 1
ATOM 721 O O . ALA A 1 97 ? -3.074 3.361 -12.864 1.00 95.44 97 ALA A O 1
ATOM 722 N N . LEU A 1 98 ? -1.353 1.964 -12.479 1.00 95.81 98 LEU A N 1
ATOM 723 C CA . LEU A 1 98 ? -2.005 1.254 -11.374 1.00 95.81 98 LEU A CA 1
ATOM 724 C C . LEU A 1 98 ? -2.277 2.169 -10.177 1.00 95.81 98 LEU A C 1
ATOM 726 O O . LEU A 1 98 ? -3.375 2.109 -9.628 1.00 95.81 98 LEU A O 1
ATOM 730 N N . TYR A 1 99 ? -1.331 3.034 -9.800 1.00 96.75 99 TYR A N 1
ATOM 731 C CA . TYR A 1 99 ? -1.537 4.026 -8.741 1.00 96.75 99 TYR A CA 1
ATOM 732 C C . TYR A 1 99 ? -2.707 4.957 -9.058 1.00 96.75 99 TYR A C 1
ATOM 734 O O . TYR A 1 99 ? -3.608 5.108 -8.235 1.00 96.75 99 TYR A O 1
ATOM 742 N N . VAL A 1 100 ? -2.735 5.534 -10.262 1.00 97.25 100 VAL A N 1
ATOM 743 C CA . VAL A 1 100 ? -3.815 6.437 -10.690 1.00 97.25 100 VAL A CA 1
ATOM 744 C C . VAL A 1 100 ? -5.169 5.726 -10.662 1.00 97.25 100 VAL A C 1
ATOM 746 O O . VAL A 1 100 ? -6.139 6.263 -10.124 1.00 97.25 100 VAL A O 1
ATOM 749 N N . LEU A 1 101 ? -5.244 4.499 -11.186 1.00 96.94 101 LEU A N 1
ATOM 750 C CA . LEU A 1 101 ? -6.486 3.730 -11.201 1.00 96.94 101 LEU A CA 1
ATOM 751 C C . LEU A 1 101 ? -6.938 3.341 -9.787 1.00 96.94 101 LEU A C 1
ATOM 753 O O . LEU A 1 101 ? -8.126 3.425 -9.481 1.00 96.94 101 LEU A O 1
ATOM 757 N N . ALA A 1 102 ? -6.010 2.959 -8.910 1.00 96.81 102 ALA A N 1
ATOM 758 C CA . ALA A 1 102 ? -6.314 2.623 -7.524 1.00 96.81 102 ALA A CA 1
ATOM 759 C C . ALA A 1 102 ? -6.830 3.837 -6.738 1.00 96.81 102 ALA A C 1
ATOM 761 O O . ALA A 1 102 ? -7.833 3.726 -6.034 1.00 96.81 102 ALA A O 1
ATOM 762 N N . ILE A 1 103 ? -6.206 5.003 -6.928 1.00 97.69 103 ILE A N 1
ATOM 763 C CA . ILE A 1 103 ? -6.645 6.284 -6.362 1.00 97.69 103 ILE A CA 1
ATOM 764 C C . ILE A 1 103 ? -8.057 6.625 -6.843 1.00 97.69 103 ILE A C 1
ATOM 766 O O . ILE A 1 103 ? -8.929 6.908 -6.026 1.00 97.69 103 ILE A O 1
ATOM 770 N N . PHE A 1 104 ? -8.313 6.543 -8.152 1.00 97.50 104 PHE A N 1
ATOM 771 C CA . PHE A 1 104 ? -9.631 6.823 -8.728 1.00 97.50 104 PHE A CA 1
ATOM 772 C C . PHE A 1 104 ? -10.723 5.907 -8.152 1.00 97.50 104 PHE A C 1
ATOM 774 O O . PHE A 1 104 ? -11.791 6.373 -7.758 1.00 97.50 104 PHE A O 1
ATOM 781 N N . ARG A 1 105 ? -10.447 4.602 -8.044 1.00 96.62 105 ARG A N 1
ATOM 782 C CA . ARG A 1 105 ? -11.382 3.621 -7.468 1.00 96.62 105 ARG A CA 1
ATOM 783 C C . ARG A 1 105 ? -11.625 3.873 -5.978 1.00 96.62 105 ARG A C 1
ATOM 785 O O . ARG A 1 105 ? -12.776 3.856 -5.547 1.00 96.62 105 ARG A O 1
ATOM 792 N N . ALA A 1 106 ? -10.575 4.179 -5.216 1.00 96.44 106 ALA A N 1
ATOM 793 C CA . ALA A 1 106 ? -10.686 4.524 -3.800 1.00 96.44 106 ALA A CA 1
ATOM 794 C C . ALA A 1 106 ? -11.522 5.797 -3.581 1.00 96.44 106 ALA A C 1
ATOM 796 O O . ALA A 1 106 ? -12.404 5.809 -2.721 1.00 96.44 106 ALA A O 1
ATOM 797 N N . PHE A 1 107 ? -11.318 6.834 -4.401 1.00 94.94 107 PHE A N 1
ATOM 798 C CA . PHE A 1 107 ? -12.127 8.057 -4.359 1.00 94.94 107 PHE A CA 1
ATOM 799 C C . PHE A 1 107 ? -13.611 7.796 -4.651 1.00 94.94 107 PHE A C 1
ATOM 801 O O . PHE A 1 107 ? -14.468 8.397 -4.007 1.00 94.94 107 PHE A O 1
ATOM 808 N N . ASN A 1 108 ? -13.924 6.851 -5.542 1.00 94.44 108 ASN A N 1
ATOM 809 C CA . ASN A 1 108 ? -15.301 6.430 -5.833 1.00 94.44 108 ASN A CA 1
ATOM 810 C C . ASN A 1 108 ? -15.910 5.499 -4.765 1.00 94.44 108 ASN A C 1
ATOM 812 O O . ASN A 1 108 ? -17.068 5.088 -4.887 1.00 94.44 108 ASN A O 1
ATOM 816 N N . GLY A 1 109 ? -15.158 5.160 -3.712 1.00 93.56 109 GLY A N 1
ATOM 817 C CA . GLY A 1 109 ? -15.606 4.254 -2.654 1.00 93.56 109 GLY A CA 1
ATOM 818 C C . GLY A 1 109 ? -15.595 2.779 -3.056 1.00 93.56 109 GLY A C 1
ATOM 819 O O . GLY A 1 109 ? -16.294 1.971 -2.445 1.00 93.56 109 GLY A O 1
ATOM 820 N N . GLU A 1 110 ? -14.825 2.413 -4.081 1.00 95.12 110 GLU A N 1
ATOM 821 C CA . GLU A 1 110 ? -14.732 1.046 -4.585 1.00 95.12 110 GLU A CA 1
ATOM 822 C C . GLU A 1 110 ? -13.508 0.324 -4.015 1.00 95.12 110 GLU A C 1
ATOM 824 O O . GLU A 1 110 ? -12.366 0.721 -4.245 1.00 95.12 110 GLU A O 1
ATOM 829 N N . SER A 1 111 ? -13.729 -0.810 -3.344 1.00 94.06 111 SER A N 1
ATOM 830 C CA . SER A 1 111 ? -12.654 -1.709 -2.896 1.00 94.06 111 SER A CA 1
ATOM 831 C C . SER A 1 111 ? -12.124 -2.571 -4.043 1.00 94.06 111 SER A C 1
ATOM 833 O O . SER A 1 111 ? -12.264 -3.796 -4.053 1.00 94.06 111 SER A O 1
ATOM 835 N N . TRP A 1 112 ? -11.534 -1.920 -5.045 1.00 94.31 112 TRP A N 1
ATOM 836 C CA . TRP A 1 112 ? -10.966 -2.600 -6.201 1.00 94.31 112 TRP A CA 1
ATOM 837 C C . TRP A 1 112 ? -9.737 -3.432 -5.809 1.00 94.31 112 TRP A C 1
ATOM 839 O O . TRP A 1 112 ? -8.770 -2.946 -5.218 1.00 94.31 112 TRP A O 1
ATOM 849 N N . LYS A 1 113 ? -9.772 -4.723 -6.138 1.00 92.50 113 LYS A N 1
ATOM 850 C CA . LYS A 1 113 ? -8.647 -5.637 -5.942 1.00 92.50 113 LYS A CA 1
ATOM 851 C C . LYS A 1 113 ? -7.731 -5.573 -7.158 1.00 92.50 113 LYS A C 1
ATOM 853 O O . LYS A 1 113 ? -8.089 -6.071 -8.220 1.00 92.50 113 LYS A O 1
ATOM 858 N N . ILE A 1 114 ? -6.549 -4.983 -6.990 1.00 90.50 114 ILE A N 1
ATOM 859 C CA . ILE A 1 114 ? -5.485 -5.050 -7.990 1.00 90.50 114 ILE A CA 1
ATOM 860 C C . ILE A 1 114 ? -5.010 -6.512 -8.044 1.00 90.50 114 ILE A C 1
ATOM 862 O O . ILE A 1 114 ? -4.556 -7.018 -7.010 1.00 90.50 114 ILE A O 1
ATOM 866 N N . PRO A 1 115 ? -5.117 -7.207 -9.191 1.00 82.56 115 PRO A N 1
ATOM 867 C CA . PRO A 1 115 ? -4.658 -8.589 -9.321 1.00 82.56 115 PRO A CA 1
ATOM 868 C C . PRO A 1 115 ? -3.198 -8.732 -8.880 1.00 82.56 115 PRO A C 1
ATOM 870 O O . PRO A 1 115 ? -2.405 -7.812 -9.081 1.00 82.56 115 PRO A O 1
ATOM 873 N N . VAL A 1 116 ? -2.840 -9.871 -8.278 1.00 79.44 116 VAL A N 1
ATOM 874 C CA . VAL A 1 116 ? -1.523 -10.146 -7.668 1.00 79.44 116 VAL A CA 1
ATOM 875 C C . VAL A 1 116 ? -1.267 -9.337 -6.389 1.00 79.44 116 VAL A C 1
ATOM 877 O O . VAL A 1 116 ? -0.968 -9.917 -5.350 1.00 79.44 116 VAL A O 1
ATOM 880 N N . VAL A 1 117 ? -1.435 -8.013 -6.405 1.00 83.19 117 VAL A N 1
ATOM 881 C CA . VAL A 1 117 ? -1.190 -7.144 -5.236 1.00 83.19 117 VAL A CA 1
ATOM 882 C C . VAL A 1 117 ? -2.181 -7.435 -4.105 1.00 83.19 117 VAL A C 1
ATOM 884 O O . VAL A 1 117 ? -1.787 -7.499 -2.940 1.00 83.19 117 VAL A O 1
ATOM 887 N N . ALA A 1 118 ? -3.461 -7.636 -4.433 1.00 72.12 118 ALA A N 1
ATOM 888 C CA . ALA A 1 118 ? -4.504 -7.920 -3.451 1.00 72.12 118 ALA A CA 1
ATOM 889 C C . ALA A 1 118 ? -4.249 -9.233 -2.692 1.00 72.12 118 ALA A C 1
ATOM 891 O O . ALA A 1 118 ? -4.408 -9.264 -1.474 1.00 72.12 118 ALA A O 1
ATOM 892 N N . ASP A 1 119 ? -3.765 -10.274 -3.372 1.00 83.06 119 ASP A N 1
ATOM 893 C CA . ASP A 1 119 ? -3.514 -11.587 -2.764 1.00 83.06 119 ASP A CA 1
ATOM 894 C C . ASP A 1 119 ? -2.366 -11.543 -1.744 1.00 83.06 119 ASP A C 1
ATOM 896 O O . ASP A 1 119 ? -2.407 -12.207 -0.705 1.00 83.06 119 ASP A O 1
ATOM 900 N N . PHE A 1 120 ? -1.332 -10.736 -2.010 1.00 83.75 120 PHE A N 1
ATOM 901 C CA . PHE A 1 120 ? -0.271 -10.472 -1.035 1.00 83.75 120 PHE A CA 1
ATOM 902 C C . PHE A 1 120 ? -0.766 -9.577 0.103 1.00 83.75 120 PHE A C 1
ATOM 904 O O . PHE A 1 120 ? -0.475 -9.848 1.269 1.00 83.75 120 PHE A O 1
ATOM 911 N N . ALA A 1 121 ? -1.555 -8.547 -0.208 1.00 79.38 121 ALA A N 1
ATOM 912 C CA . ALA A 1 121 ? -2.084 -7.621 0.788 1.00 79.38 121 ALA A CA 1
ATOM 913 C C . ALA A 1 121 ? -2.984 -8.331 1.809 1.00 79.38 121 ALA A C 1
ATOM 915 O O . ALA A 1 121 ? -2.904 -8.045 3.008 1.00 79.38 121 ALA A O 1
ATOM 916 N N . GLU A 1 122 ? -3.790 -9.297 1.361 1.00 83.75 122 GLU A N 1
ATOM 917 C CA . GLU A 1 122 ? -4.695 -10.104 2.189 1.00 83.75 122 GLU A CA 1
ATOM 918 C C . GLU A 1 122 ? -3.976 -10.973 3.234 1.00 83.75 122 GLU A C 1
ATOM 920 O O . GLU A 1 122 ? -4.556 -11.275 4.280 1.00 83.75 122 GLU A O 1
ATOM 925 N N . LYS A 1 123 ? -2.687 -11.268 3.039 1.00 85.81 123 LYS A N 1
ATOM 926 C CA . LYS A 1 123 ? -1.864 -12.025 3.998 1.00 85.81 123 LYS A CA 1
ATOM 927 C C . LYS A 1 123 ? -1.277 -11.162 5.122 1.00 85.81 123 LYS A C 1
ATOM 929 O O . LYS A 1 123 ? -0.815 -11.700 6.125 1.00 85.81 123 LYS A O 1
ATOM 934 N N . ILE A 1 124 ? -1.299 -9.835 4.982 1.00 82.75 124 ILE A N 1
ATOM 935 C CA . ILE A 1 124 ? -0.723 -8.906 5.967 1.00 82.75 124 ILE A CA 1
ATOM 936 C C . ILE A 1 124 ? -1.687 -8.691 7.138 1.00 82.75 124 ILE A C 1
ATOM 938 O O . ILE A 1 124 ? -2.721 -8.037 6.997 1.00 82.75 124 ILE A O 1
ATOM 942 N N . ASP A 1 125 ? -1.320 -9.176 8.323 1.00 85.31 125 ASP A N 1
ATOM 943 C CA . ASP A 1 125 ? -2.072 -8.922 9.551 1.00 85.31 125 ASP A CA 1
ATOM 944 C C . ASP A 1 125 ? -1.651 -7.592 10.189 1.00 85.31 125 ASP A C 1
ATOM 946 O O . ASP A 1 125 ? -0.738 -7.505 11.014 1.00 85.31 125 ASP A O 1
ATOM 950 N N . VAL A 1 126 ? -2.342 -6.531 9.783 1.00 82.81 126 VAL A N 1
ATOM 951 C CA . VAL A 1 126 ? -2.111 -5.169 10.272 1.00 82.81 126 VAL A CA 1
ATOM 952 C C . VAL A 1 126 ? -2.242 -5.070 11.794 1.00 82.81 126 VAL A C 1
ATOM 954 O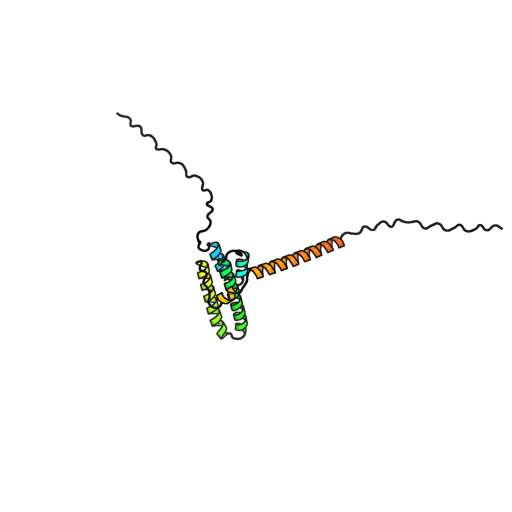 O . VAL A 1 126 ? -1.484 -4.337 12.425 1.00 82.81 126 VAL A O 1
ATOM 957 N N . GLN A 1 127 ? -3.164 -5.820 12.405 1.00 83.44 127 GLN A N 1
ATOM 958 C CA . GLN A 1 127 ? -3.398 -5.743 13.849 1.00 83.44 127 GLN A CA 1
ATOM 959 C C . GLN A 1 127 ? -2.213 -6.310 14.633 1.00 83.44 127 GLN A C 1
ATOM 961 O O . GLN A 1 127 ? -1.827 -5.737 15.650 1.00 83.44 127 GLN A O 1
ATOM 966 N N . LYS A 1 128 ? -1.578 -7.375 14.126 1.00 86.00 128 LYS A N 1
ATOM 967 C CA . LYS A 1 128 ? -0.336 -7.900 14.711 1.00 86.00 128 LYS A CA 1
ATOM 968 C C . LYS A 1 128 ? 0.806 -6.889 14.643 1.00 86.00 128 LYS A C 1
ATOM 970 O O . LYS A 1 128 ? 1.513 -6.728 15.632 1.00 86.00 128 LYS A O 1
ATOM 975 N N . ILE A 1 129 ? 0.957 -6.179 13.521 1.00 84.12 129 ILE A N 1
ATOM 976 C CA . ILE A 1 129 ? 2.003 -5.153 13.355 1.00 84.12 129 ILE A CA 1
ATOM 977 C C . ILE A 1 129 ? 1.799 -4.011 14.359 1.00 84.12 129 ILE A C 1
ATOM 979 O O . ILE A 1 129 ? 2.736 -3.634 15.060 1.00 84.12 129 ILE A O 1
ATOM 983 N N . PHE A 1 130 ? 0.570 -3.500 14.491 1.00 83.75 130 PHE A N 1
ATOM 984 C CA . PHE A 1 130 ? 0.257 -2.464 15.481 1.00 83.75 130 PHE A CA 1
ATOM 985 C C . PHE A 1 130 ? 0.422 -2.946 16.923 1.00 83.75 130 PHE A C 1
ATOM 987 O O . PHE A 1 130 ? 0.928 -2.198 17.760 1.00 83.75 130 PHE A O 1
ATOM 994 N N . GLY A 1 131 ? 0.016 -4.183 17.219 1.00 84.62 131 GLY A N 1
ATOM 995 C CA . GLY A 1 131 ? 0.195 -4.795 18.534 1.00 84.62 131 GLY A CA 1
ATOM 996 C C . GLY A 1 131 ? 1.670 -4.890 18.916 1.00 84.62 131 GLY A C 1
ATOM 997 O O . GLY A 1 131 ? 2.058 -4.387 19.967 1.00 84.62 131 GLY A O 1
ATOM 998 N N . ALA A 1 132 ? 2.499 -5.438 18.024 1.00 85.19 132 ALA A N 1
ATOM 999 C CA . ALA A 1 132 ? 3.944 -5.526 18.217 1.00 85.19 132 ALA A CA 1
ATOM 1000 C C . ALA A 1 132 ? 4.581 -4.140 18.413 1.00 85.19 132 ALA A C 1
ATOM 1002 O O . ALA A 1 132 ? 5.345 -3.944 19.359 1.00 85.19 132 ALA A O 1
ATOM 1003 N N . ALA A 1 133 ? 4.209 -3.158 17.582 1.00 86.19 133 ALA A N 1
ATOM 1004 C CA . ALA A 1 133 ? 4.697 -1.787 17.705 1.00 86.19 133 ALA A CA 1
ATOM 1005 C C . ALA A 1 133 ? 4.338 -1.167 19.069 1.00 86.19 133 ALA A C 1
ATOM 1007 O O . ALA A 1 133 ? 5.201 -0.599 19.744 1.00 86.19 133 ALA A O 1
ATOM 1008 N N . LYS A 1 134 ? 3.091 -1.333 19.530 1.00 86.88 134 LYS A N 1
ATOM 1009 C CA . LYS A 1 134 ? 2.645 -0.838 20.840 1.00 86.88 134 LYS A CA 1
ATOM 1010 C C . LYS A 1 134 ? 3.425 -1.482 21.988 1.00 86.88 134 LYS A C 1
ATOM 1012 O O . LYS A 1 134 ? 3.877 -0.766 22.877 1.00 86.88 134 LYS A O 1
ATOM 1017 N N . THR A 1 135 ? 3.625 -2.799 21.950 1.00 86.81 135 THR A N 1
ATOM 1018 C CA . THR A 1 135 ? 4.416 -3.517 22.960 1.00 86.81 135 THR A CA 1
ATOM 1019 C C . THR A 1 135 ? 5.862 -3.024 22.993 1.00 86.81 135 THR A C 1
ATOM 1021 O O . THR A 1 135 ? 6.381 -2.751 24.073 1.00 86.81 135 THR A O 1
ATOM 1024 N N . SER A 1 136 ? 6.502 -2.826 21.834 1.00 85.69 136 SER A N 1
ATOM 1025 C CA . SER A 1 136 ? 7.858 -2.262 21.793 1.00 85.69 136 SER A CA 1
ATOM 1026 C C . SER A 1 136 ? 7.931 -0.841 22.364 1.00 85.69 136 SER A C 1
ATOM 1028 O O . SER A 1 136 ? 8.855 -0.537 23.113 1.00 85.69 136 SER A O 1
ATOM 1030 N N . MET A 1 137 ? 6.937 0.015 22.095 1.00 87.88 137 MET A N 1
ATOM 1031 C CA . MET A 1 137 ? 6.888 1.367 22.667 1.00 87.88 137 MET A CA 1
ATOM 1032 C C . MET A 1 137 ? 6.727 1.350 24.189 1.00 87.88 137 MET A C 1
ATOM 1034 O O . MET A 1 137 ? 7.395 2.119 24.875 1.00 87.88 137 MET A O 1
ATOM 1038 N N . GLN A 1 138 ? 5.885 0.460 24.722 1.00 86.81 138 GLN A N 1
ATOM 1039 C CA . GLN A 1 138 ? 5.719 0.292 26.169 1.00 86.81 138 GLN A CA 1
ATOM 1040 C C . GLN A 1 138 ? 7.016 -0.182 26.837 1.00 86.81 138 GLN A C 1
ATOM 1042 O O . GLN A 1 138 ? 7.382 0.332 27.889 1.00 86.81 138 GLN A O 1
ATOM 1047 N N . GLY A 1 139 ? 7.751 -1.103 26.203 1.00 86.81 139 GLY A N 1
ATOM 1048 C CA . GLY A 1 139 ? 9.065 -1.533 26.689 1.00 86.81 139 GLY A CA 1
ATOM 1049 C C . GLY A 1 139 ? 10.085 -0.390 26.745 1.00 86.81 139 GLY A C 1
ATOM 1050 O O . GLY A 1 139 ? 10.778 -0.233 27.747 1.00 86.81 139 GLY A O 1
ATOM 1051 N N . ILE A 1 140 ? 10.135 0.453 25.706 1.00 85.94 140 ILE A N 1
ATOM 1052 C CA . ILE A 1 140 ? 11.018 1.633 25.663 1.00 85.94 140 ILE A CA 1
ATOM 1053 C C . ILE A 1 140 ? 10.648 2.645 26.758 1.00 85.94 140 ILE A C 1
ATOM 1055 O O . ILE A 1 140 ? 11.534 3.213 27.394 1.00 85.94 140 ILE A O 1
ATOM 1059 N N . GLN A 1 141 ? 9.354 2.865 27.006 1.00 83.88 141 GLN A N 1
ATOM 1060 C CA . GLN A 1 141 ? 8.889 3.755 28.075 1.00 83.88 141 GLN A CA 1
ATOM 1061 C C . GLN A 1 141 ? 9.270 3.225 29.461 1.00 83.88 141 GLN A C 1
ATOM 1063 O O . GLN A 1 141 ? 9.847 3.973 30.244 1.00 83.88 141 GLN A O 1
ATOM 1068 N N . GLY A 1 142 ? 9.065 1.931 29.722 1.00 83.94 142 GLY A N 1
ATOM 1069 C CA . GLY A 1 142 ? 9.481 1.307 30.980 1.00 83.94 142 GLY A CA 1
ATOM 1070 C C . GLY A 1 142 ? 10.994 1.383 31.218 1.00 83.94 142 GLY A C 1
ATOM 1071 O O . GLY A 1 142 ? 11.427 1.649 32.336 1.00 83.94 142 GLY A O 1
ATOM 1072 N N . MET A 1 143 ? 11.819 1.234 30.171 1.00 82.12 143 MET A N 1
ATOM 1073 C CA . MET A 1 143 ? 13.272 1.443 30.286 1.00 82.12 143 MET A CA 1
ATOM 1074 C C . MET A 1 143 ? 13.630 2.900 30.593 1.00 82.12 143 MET A C 1
ATOM 1076 O O . MET A 1 143 ? 14.531 3.149 31.392 1.00 82.12 143 MET A O 1
ATOM 1080 N N . LYS A 1 144 ? 12.931 3.866 29.983 1.00 84.56 144 LYS A N 1
ATOM 1081 C CA . LYS A 1 144 ? 13.137 5.294 30.254 1.00 84.56 144 LYS A CA 1
ATOM 1082 C C . LYS A 1 144 ? 12.792 5.644 31.705 1.00 84.56 144 LYS A C 1
ATOM 1084 O O . LYS A 1 144 ? 13.553 6.370 32.333 1.00 84.56 144 LYS A O 1
ATOM 1089 N N . GLU A 1 145 ? 11.695 5.100 32.231 1.00 81.69 145 GLU A N 1
ATOM 1090 C CA . GLU A 1 145 ? 11.262 5.285 33.624 1.00 81.69 145 GLU A CA 1
ATOM 1091 C C . GLU A 1 145 ? 12.232 4.636 34.624 1.00 81.69 145 GLU A C 1
ATOM 1093 O O . GLU A 1 145 ? 12.608 5.255 35.622 1.00 81.69 145 GLU A O 1
ATOM 1098 N N . ALA A 1 146 ? 12.711 3.422 34.325 1.00 78.25 146 ALA A N 1
ATOM 1099 C CA . ALA A 1 146 ? 13.721 2.739 35.132 1.00 78.25 146 ALA A CA 1
ATOM 1100 C C . ALA A 1 146 ? 15.055 3.507 35.161 1.00 78.25 146 ALA A C 1
ATOM 1102 O O . ALA A 1 146 ? 15.676 3.625 36.217 1.00 78.25 146 ALA A O 1
ATOM 1103 N N . ALA A 1 147 ? 15.471 4.074 34.025 1.00 77.88 147 ALA A N 1
ATOM 1104 C CA . ALA A 1 147 ? 16.673 4.896 33.938 1.00 77.88 147 ALA A CA 1
ATOM 1105 C C . ALA A 1 147 ? 16.531 6.223 34.707 1.00 77.88 147 ALA A C 1
ATOM 1107 O O . ALA A 1 147 ? 17.464 6.616 35.404 1.00 77.88 147 ALA A O 1
ATOM 1108 N N . SER A 1 148 ? 15.371 6.894 34.648 1.00 73.94 148 SER A N 1
ATOM 1109 C CA . SER A 1 148 ? 15.138 8.130 35.412 1.00 73.94 148 SER A CA 1
ATOM 1110 C C . SER A 1 148 ? 15.065 7.896 36.923 1.00 73.94 148 SER A C 1
ATOM 1112 O O . SER A 1 148 ? 15.636 8.677 37.677 1.00 73.94 148 SER A O 1
ATOM 1114 N N . GLY A 1 149 ? 14.446 6.798 37.374 1.00 68.56 149 GLY A N 1
ATOM 1115 C CA . GLY A 1 149 ? 14.372 6.466 38.804 1.00 68.56 149 GLY A CA 1
ATOM 1116 C C . GLY A 1 149 ? 15.731 6.096 39.413 1.00 68.56 149 GLY A C 1
ATOM 1117 O O . GLY A 1 149 ? 15.998 6.399 40.574 1.00 68.56 149 GLY A O 1
ATOM 1118 N N . GLN A 1 150 ? 16.625 5.488 38.626 1.00 62.59 150 GLN A N 1
ATOM 1119 C CA . GLN A 1 150 ? 18.008 5.237 39.048 1.00 62.59 150 GLN A CA 1
ATOM 1120 C C . GLN A 1 150 ? 18.845 6.523 39.106 1.00 62.59 150 GLN A C 1
ATOM 1122 O O . GLN A 1 150 ? 19.704 6.646 39.976 1.00 62.59 150 GLN A O 1
ATOM 1127 N N . MET A 1 151 ? 18.575 7.489 38.224 1.00 59.75 151 MET A N 1
ATOM 1128 C CA . MET A 1 151 ? 19.266 8.781 38.199 1.00 59.75 151 MET A CA 1
ATOM 1129 C C . MET A 1 151 ? 18.857 9.678 39.377 1.00 59.75 151 MET A C 1
ATOM 1131 O O . MET A 1 151 ? 19.712 10.325 39.971 1.00 59.75 151 MET A O 1
ATOM 1135 N N . GLU A 1 152 ? 17.580 9.662 39.771 1.00 61.81 152 GLU A N 1
ATOM 1136 C CA . GLU A 1 152 ? 17.076 10.399 40.941 1.00 61.81 152 GLU A CA 1
ATOM 1137 C C . GLU A 1 152 ? 17.672 9.868 42.253 1.00 61.81 152 GLU A C 1
ATOM 1139 O O . GLU A 1 152 ? 18.124 10.642 43.096 1.00 61.81 152 GLU A O 1
ATOM 1144 N N . LYS A 1 153 ? 17.790 8.539 42.385 1.00 60.69 153 LYS A N 1
ATOM 1145 C CA . LYS A 1 153 ? 18.421 7.901 43.550 1.00 60.69 153 LYS A CA 1
ATOM 1146 C C . LYS A 1 153 ? 19.930 8.180 43.655 1.00 60.69 153 LYS A C 1
ATOM 1148 O O . LYS A 1 153 ? 20.474 8.110 44.749 1.00 60.69 153 LYS A O 1
ATOM 1153 N N . ALA A 1 154 ? 20.598 8.494 42.544 1.00 60.62 154 ALA A N 1
ATOM 1154 C CA . ALA A 1 154 ? 22.033 8.785 42.504 1.00 60.62 154 ALA A CA 1
ATOM 1155 C C . ALA A 1 154 ? 22.385 10.278 42.693 1.00 60.62 154 ALA A C 1
ATOM 1157 O O . ALA A 1 154 ? 23.563 10.600 42.819 1.00 60.62 154 ALA A O 1
ATOM 1158 N N . ILE A 1 155 ? 21.396 11.186 42.679 1.00 58.78 155 ILE A N 1
ATOM 1159 C CA . ILE A 1 155 ? 21.595 12.650 42.764 1.00 58.78 155 ILE A CA 1
ATOM 1160 C C . ILE A 1 155 ? 21.185 13.222 44.136 1.00 58.78 155 ILE A C 1
ATOM 1162 O O . ILE A 1 155 ? 21.495 14.376 44.425 1.00 58.78 155 ILE A O 1
ATOM 1166 N N . SER A 1 156 ? 20.549 12.441 45.016 1.00 58.47 156 SER A N 1
ATOM 1167 C CA . SER A 1 156 ? 20.361 12.867 46.410 1.00 58.47 156 SER A CA 1
ATOM 1168 C C . SER A 1 156 ? 21.729 12.899 47.107 1.00 58.47 156 SER A C 1
ATOM 1170 O O . SER A 1 156 ? 22.353 11.841 47.203 1.00 58.47 156 SER A O 1
ATOM 1172 N N . PRO A 1 157 ? 22.229 14.058 47.578 1.00 55.53 157 PRO A N 1
ATOM 1173 C CA . PRO A 1 157 ? 23.432 14.085 48.394 1.00 55.53 157 PRO A CA 1
ATOM 1174 C C . PRO A 1 157 ? 23.092 13.371 49.703 1.00 55.53 157 PRO A C 1
ATOM 1176 O O . PRO A 1 157 ? 22.176 13.800 50.404 1.00 55.53 157 PRO A O 1
ATOM 1179 N N . GLU A 1 158 ? 23.782 12.278 50.029 1.00 58.12 158 GLU A N 1
ATOM 1180 C CA . GLU A 1 158 ? 23.942 11.916 51.437 1.00 58.12 158 GLU A CA 1
ATOM 1181 C C . GLU A 1 158 ? 24.641 13.116 52.087 1.00 58.12 158 GLU A C 1
ATOM 1183 O O . GLU A 1 158 ? 25.790 13.429 51.764 1.00 58.12 158 GLU A O 1
ATOM 1188 N N . GLU A 1 159 ? 23.905 13.862 52.915 1.00 59.50 159 GLU A N 1
ATOM 1189 C CA . GLU A 1 159 ? 24.515 14.784 53.870 1.00 59.50 159 GLU A CA 1
ATOM 1190 C C . GLU A 1 159 ? 25.582 13.996 54.640 1.00 59.50 159 GLU A C 1
ATOM 1192 O O . GLU A 1 159 ? 25.304 12.866 55.051 1.00 59.50 159 GLU A O 1
ATOM 1197 N N . PRO A 1 160 ? 26.806 14.524 54.809 1.00 48.59 160 PRO A N 1
ATOM 1198 C CA . PRO A 1 160 ? 27.790 13.838 55.622 1.00 48.59 160 PRO A CA 1
ATOM 1199 C C . PRO A 1 160 ? 27.235 13.803 57.044 1.00 48.59 160 PRO A C 1
ATOM 1201 O O . PRO A 1 160 ? 27.099 14.850 57.678 1.00 48.59 160 PRO A O 1
ATOM 1204 N N . GLU A 1 161 ? 26.871 12.607 57.510 1.00 54.38 161 GLU A N 1
ATOM 1205 C CA . GLU A 1 161 ? 26.562 12.371 58.913 1.00 54.38 161 GLU A CA 1
ATOM 1206 C C . GLU A 1 161 ? 27.723 12.935 59.733 1.00 54.38 161 GLU A C 1
ATOM 1208 O O . GLU A 1 161 ? 28.890 12.606 59.497 1.00 54.38 161 GLU A O 1
ATOM 1213 N N . GLU A 1 162 ? 27.397 13.864 60.630 1.00 54.41 162 GLU A N 1
ATOM 1214 C CA . GLU A 1 162 ? 28.339 14.427 61.581 1.00 54.41 162 GLU A CA 1
ATOM 1215 C C . GLU A 1 162 ? 28.992 13.266 62.333 1.00 54.41 162 GLU A C 1
ATOM 1217 O O . GLU A 1 162 ? 28.343 12.560 63.105 1.00 54.41 162 GLU A O 1
ATOM 1222 N N . GLU A 1 163 ? 30.278 13.039 62.066 1.00 56.16 163 GLU A N 1
ATOM 1223 C CA . GLU A 1 163 ? 31.089 12.081 62.798 1.00 56.16 163 GLU A CA 1
ATOM 1224 C C . GLU A 1 163 ? 31.174 12.598 64.240 1.00 56.16 163 GLU A C 1
ATOM 1226 O O . GLU A 1 163 ? 31.927 13.523 64.559 1.00 56.16 163 GLU A O 1
ATOM 1231 N N . GLU A 1 164 ? 30.297 12.059 65.090 1.00 59.03 164 GLU A N 1
ATOM 1232 C CA . GLU A 1 164 ? 30.241 12.305 66.523 1.00 59.03 164 GLU A CA 1
ATOM 1233 C C . GLU A 1 164 ? 31.647 12.083 67.086 1.00 59.03 164 GLU A C 1
ATOM 1235 O O . GLU A 1 164 ? 32.151 10.962 67.171 1.00 59.03 164 GLU A O 1
ATOM 1240 N N . SER A 1 165 ? 32.313 13.197 67.389 1.00 53.34 165 SER A N 1
ATOM 1241 C CA . SER A 1 165 ? 33.675 13.267 67.899 1.00 53.34 165 SER A CA 1
ATOM 1242 C C . SER A 1 165 ? 33.739 12.603 69.273 1.00 53.34 165 SER A C 1
ATOM 1244 O O . SER A 1 165 ? 33.623 13.244 70.318 1.00 53.34 165 SER A O 1
ATOM 1246 N N . VAL A 1 166 ? 33.910 11.283 69.277 1.00 58.38 166 VAL A N 1
ATOM 1247 C CA . VAL A 1 166 ? 34.237 10.521 70.477 1.00 58.38 166 VAL A CA 1
ATOM 1248 C C . VAL A 1 166 ? 35.671 10.884 70.851 1.00 58.38 166 VAL A C 1
ATOM 1250 O O . VAL A 1 166 ? 36.639 10.433 70.236 1.00 58.38 166 VAL A O 1
ATOM 1253 N N . ALA A 1 167 ? 35.793 11.765 71.843 1.00 63.16 167 ALA A N 1
ATOM 1254 C CA . ALA A 1 167 ? 37.061 12.169 72.430 1.00 63.16 167 ALA A CA 1
ATOM 1255 C C . ALA A 1 167 ? 37.898 10.929 72.832 1.00 63.16 167 ALA A C 1
ATOM 1257 O O . ALA A 1 167 ? 37.345 9.981 73.399 1.00 63.16 167 ALA A O 1
ATOM 1258 N N . PRO A 1 168 ? 39.219 10.907 72.567 1.00 70.25 168 PRO A N 1
ATOM 1259 C CA . PRO A 1 168 ? 40.071 9.782 72.945 1.00 70.25 168 PRO A CA 1
ATOM 1260 C C . PRO A 1 168 ? 40.070 9.569 74.468 1.00 70.25 168 PRO A C 1
ATOM 1262 O O . PRO A 1 168 ? 40.110 10.556 75.207 1.00 70.25 168 PRO A O 1
ATOM 1265 N N . PRO A 1 169 ? 40.072 8.319 74.968 1.00 65.12 169 PRO A N 1
ATOM 1266 C CA . PRO A 1 169 ? 40.182 8.067 76.401 1.00 65.12 169 PRO A CA 1
ATOM 126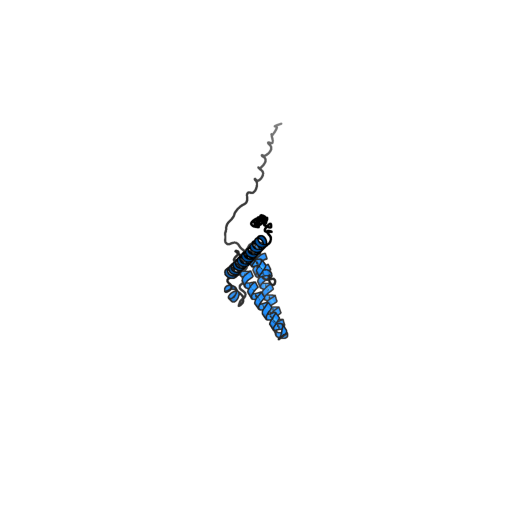7 C C . PRO A 1 169 ? 41.523 8.594 76.933 1.00 65.12 169 PRO A C 1
ATOM 1269 O O . PRO A 1 169 ? 42.578 8.320 76.355 1.00 65.12 169 PRO A O 1
ATOM 1272 N N . GLU A 1 170 ? 41.471 9.358 78.028 1.00 65.69 170 GLU A N 1
ATOM 1273 C CA . GLU A 1 170 ? 42.651 9.910 78.700 1.00 65.69 170 GLU A CA 1
ATOM 1274 C C . GLU A 1 170 ? 43.665 8.804 79.059 1.00 65.69 170 GLU A C 1
ATOM 1276 O O . GLU A 1 170 ? 43.276 7.726 79.525 1.00 65.69 170 GLU A O 1
ATOM 1281 N N . PRO A 1 171 ? 44.975 9.039 78.859 1.00 71.25 171 PRO A N 1
ATOM 1282 C CA . PRO A 1 171 ? 46.000 8.051 79.162 1.00 71.25 171 PRO A CA 1
ATOM 1283 C C . PRO A 1 171 ? 46.134 7.822 80.680 1.00 71.25 171 PRO A C 1
ATOM 1285 O O . PRO A 1 171 ? 46.026 8.768 81.463 1.00 71.25 171 PRO A O 1
ATOM 1288 N N . PRO A 1 172 ? 46.414 6.581 81.124 1.00 67.44 172 PRO A N 1
ATOM 1289 C CA . PRO A 1 172 ? 46.541 6.256 82.541 1.00 67.44 172 PRO A CA 1
ATOM 1290 C C . PRO A 1 172 ? 47.723 6.991 83.191 1.00 67.44 172 PRO A C 1
ATOM 1292 O O . PRO A 1 172 ? 48.826 7.033 82.643 1.00 67.44 172 PRO A O 1
ATOM 1295 N N . ALA A 1 173 ? 47.477 7.549 84.381 1.00 64.56 173 ALA A N 1
ATOM 1296 C CA . ALA A 1 173 ? 48.435 8.309 85.178 1.00 64.56 173 ALA A CA 1
ATOM 1297 C C . ALA A 1 173 ? 49.743 7.532 85.421 1.00 64.56 173 ALA A C 1
ATOM 1299 O O . ALA A 1 173 ? 49.735 6.406 85.925 1.00 64.56 173 ALA A O 1
ATOM 1300 N N . ALA A 1 174 ? 50.869 8.157 85.074 1.00 66.69 174 ALA A N 1
ATOM 1301 C CA . ALA A 1 174 ? 52.201 7.643 85.367 1.00 66.69 174 ALA A CA 1
ATOM 1302 C C . ALA A 1 174 ? 52.479 7.676 86.887 1.00 66.69 174 ALA A C 1
ATOM 1304 O O . ALA A 1 174 ? 52.029 8.601 87.567 1.00 66.69 174 ALA A O 1
ATOM 1305 N N . PRO A 1 175 ? 53.213 6.693 87.439 1.00 63.16 175 PRO A N 1
ATOM 1306 C CA . PRO A 1 175 ? 53.505 6.635 88.866 1.00 63.16 175 PRO A CA 1
ATOM 1307 C C . PRO A 1 175 ? 54.500 7.729 89.284 1.00 63.16 175 PRO A C 1
ATOM 1309 O O . PRO A 1 175 ? 55.524 7.931 88.634 1.00 63.16 175 PRO A O 1
ATOM 1312 N N . GLU A 1 176 ? 54.195 8.407 90.393 1.00 62.31 176 GLU A N 1
ATOM 1313 C CA . GLU A 1 176 ? 55.073 9.377 91.053 1.00 62.31 176 GLU A CA 1
ATOM 1314 C C . GLU A 1 176 ? 56.408 8.727 91.462 1.00 62.31 176 GLU A C 1
ATOM 1316 O O . GLU A 1 176 ? 56.443 7.798 92.274 1.00 62.31 176 GLU A O 1
ATOM 1321 N N . GLU A 1 177 ? 57.528 9.243 90.950 1.00 55.72 177 GLU A N 1
ATOM 1322 C CA . GLU A 1 177 ? 58.847 8.999 91.536 1.00 55.72 177 GLU A CA 1
ATOM 1323 C C . GLU A 1 177 ? 58.925 9.693 92.905 1.00 55.72 177 GLU A C 1
ATOM 1325 O O . GLU A 1 177 ? 59.001 10.919 92.996 1.00 55.72 177 GLU A O 1
ATOM 1330 N N . LYS A 1 178 ? 58.949 8.905 93.985 1.00 55.81 178 LYS A N 1
ATOM 1331 C CA . LYS A 1 178 ? 59.449 9.345 95.292 1.00 55.81 178 LYS A CA 1
ATOM 1332 C C . LYS A 1 178 ? 60.832 8.757 95.538 1.00 55.81 178 LYS A C 1
ATOM 1334 O O . LYS A 1 178 ? 60.990 7.540 95.632 1.00 55.81 178 LYS A O 1
ATOM 1339 N N . LYS A 1 179 ? 61.797 9.654 95.716 1.00 45.16 179 LYS A N 1
ATOM 1340 C CA . LYS A 1 179 ? 62.977 9.453 96.550 1.00 45.16 179 LYS A CA 1
ATOM 1341 C C . LYS A 1 179 ? 62.850 10.357 97.769 1.00 45.16 179 LYS A C 1
ATOM 1343 O O . LYS A 1 179 ? 62.338 11.485 97.592 1.00 45.16 179 LYS A O 1
#

Radius of gyration: 38.97 Å; chains: 1; bounding box: 135×63×117 Å